Protein AF-A0A1E5PZV2-F1 (afdb_monomer_lite)

Foldseek 3Di:
DFFAALVLLVVLLVLLCPFPDPLSVVLSVVSVVSNPDHPGTDDDDPVSLVSSLVSLQVSLVVDPDPVSSVVSNVSSVVSVVRVVVVD

Sequence (87 aa):
MVQIPADWLVRVFLALRRGASGGAQAVAEELRPFTEKPGQRVPVPRPTVLR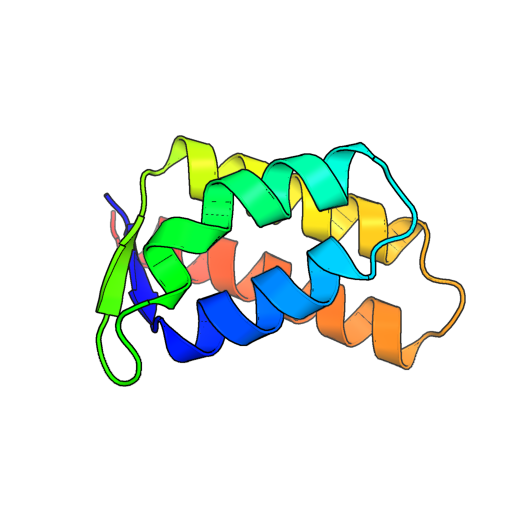TELALRREAELARVQSRRAELSDHAEFLVRQRLSGQ

Secondary structure (DSSP, 8-state):
-EEEEHHHHHHHHHHHHT-SSHHHHHHHHHHGGGGSSTTSEEEE-HHHHHHHHHHHHHHHHH--SHHHHHHHHHHHHHHHHHHHHT-

pLDDT: mean 90.86, std 6.45, range [52.81, 95.44]

Radius of gyration: 11.91 Å; chains: 1; bounding box: 27×23×32 Å

Structure (mmCIF, N/CA/C/O backbone):
data_AF-A0A1E5PZV2-F1
#
_entry.id   AF-A0A1E5PZV2-F1
#
loop_
_atom_site.group_PDB
_atom_site.id
_atom_site.type_symbol
_atom_site.label_atom_id
_atom_site.label_alt_id
_atom_site.label_comp_id
_atom_site.label_asym_id
_atom_site.label_entity_id
_atom_site.label_seq_id
_atom_site.pdbx_PDB_ins_code
_atom_site.Cartn_x
_atom_site.Cartn_y
_atom_site.Cartn_z
_atom_site.occupancy
_atom_site.B_iso_or_equiv
_atom_site.auth_seq_id
_atom_site.auth_comp_id
_atom_site.auth_asym_id
_atom_site.auth_atom_id
_atom_site.pdbx_PDB_model_num
ATOM 1 N N . MET A 1 1 ? -8.061 -3.527 13.928 1.00 88.38 1 MET A N 1
ATOM 2 C CA . MET A 1 1 ? -7.560 -2.434 13.058 1.00 88.38 1 MET A CA 1
ATOM 3 C C . MET A 1 1 ? -6.065 -2.256 13.299 1.00 88.38 1 MET A C 1
ATOM 5 O O . MET A 1 1 ? -5.609 -2.671 14.356 1.00 88.38 1 MET A O 1
ATOM 9 N N . VAL A 1 2 ? -5.312 -1.691 12.353 1.00 90.94 2 VAL A N 1
ATOM 10 C CA . VAL A 1 2 ? -3.882 -1.350 12.505 1.00 90.94 2 VAL A CA 1
ATOM 11 C C . VAL A 1 2 ? -3.734 0.163 12.380 1.00 90.94 2 VAL A C 1
ATOM 13 O O . VAL A 1 2 ? -4.278 0.745 11.448 1.00 90.94 2 VAL A O 1
ATOM 16 N N . GLN A 1 3 ? -3.033 0.802 13.317 1.00 93.12 3 GLN A N 1
ATOM 17 C CA . GLN A 1 3 ? -2.845 2.255 13.320 1.00 93.12 3 GLN A CA 1
ATOM 18 C C . GLN A 1 3 ? -1.644 2.640 12.458 1.00 93.12 3 GLN A C 1
ATOM 20 O O . GLN A 1 3 ? -0.498 2.469 12.883 1.00 93.12 3 GLN A O 1
ATOM 25 N N . ILE A 1 4 ? -1.894 3.192 11.272 1.00 91.75 4 ILE A N 1
ATOM 26 C CA . ILE A 1 4 ? -0.849 3.522 10.295 1.00 91.75 4 ILE A CA 1
ATOM 27 C C . ILE A 1 4 ? -0.811 5.039 10.065 1.00 91.75 4 ILE A C 1
ATOM 29 O O . ILE A 1 4 ? -1.874 5.642 9.934 1.00 91.75 4 ILE A O 1
ATOM 33 N N . PRO A 1 5 ? 0.373 5.681 10.014 1.00 93.06 5 PRO A N 1
ATOM 34 C CA . PRO A 1 5 ? 0.476 7.094 9.651 1.00 93.06 5 PRO A CA 1
ATOM 35 C C . PRO A 1 5 ? -0.097 7.367 8.252 1.00 93.06 5 PRO A C 1
ATOM 37 O O . PRO A 1 5 ? 0.304 6.720 7.282 1.00 93.06 5 PRO A O 1
ATOM 40 N N . ALA A 1 6 ? -0.994 8.344 8.131 1.00 92.44 6 ALA A N 1
ATOM 41 C CA . ALA A 1 6 ? -1.619 8.703 6.859 1.00 92.44 6 ALA A CA 1
ATOM 42 C C . ALA A 1 6 ? -0.595 9.185 5.822 1.00 92.44 6 ALA A C 1
ATOM 44 O O . ALA A 1 6 ? -0.674 8.794 4.663 1.00 92.44 6 ALA A O 1
ATOM 45 N N . ASP A 1 7 ? 0.426 9.944 6.232 1.00 91.81 7 ASP A N 1
ATOM 46 C CA . ASP A 1 7 ? 1.499 10.399 5.333 1.00 91.81 7 ASP A CA 1
ATOM 47 C C . ASP A 1 7 ? 2.278 9.235 4.713 1.00 91.81 7 ASP A C 1
ATOM 49 O O . ASP A 1 7 ? 2.720 9.294 3.564 1.00 91.81 7 ASP A O 1
ATOM 53 N N . TRP A 1 8 ? 2.429 8.145 5.466 1.00 92.94 8 TRP A N 1
ATOM 54 C CA . TRP A 1 8 ? 3.032 6.923 4.955 1.00 92.94 8 TRP A CA 1
ATOM 55 C C . TRP A 1 8 ? 2.091 6.226 3.960 1.00 92.94 8 TRP A C 1
ATOM 57 O O . TRP A 1 8 ? 2.528 5.803 2.888 1.00 92.94 8 TRP A O 1
ATOM 67 N N . LEU A 1 9 ? 0.786 6.190 4.252 1.00 94.00 9 LEU A N 1
ATOM 68 C CA . LEU A 1 9 ? -0.224 5.651 3.333 1.00 94.00 9 LEU A CA 1
ATOM 69 C C . LEU A 1 9 ? -0.304 6.443 2.026 1.00 94.00 9 LEU A C 1
ATOM 71 O O . LEU A 1 9 ? -0.471 5.832 0.977 1.00 94.00 9 LEU A O 1
ATOM 75 N N . VAL A 1 10 ? -0.119 7.766 2.054 1.00 94.19 10 VAL A N 1
ATOM 76 C CA . VAL A 1 10 ? -0.033 8.602 0.844 1.00 94.19 10 VAL A CA 1
ATOM 77 C C . VAL A 1 10 ? 1.121 8.143 -0.050 1.00 94.19 10 VAL A C 1
ATOM 79 O O . VAL A 1 10 ? 0.944 7.988 -1.259 1.00 94.19 10 VAL A O 1
ATOM 82 N N . ARG A 1 11 ? 2.303 7.884 0.526 1.00 93.31 11 ARG A N 1
ATOM 83 C CA . ARG A 1 11 ? 3.473 7.409 -0.236 1.00 93.31 11 ARG A CA 1
ATOM 84 C C . ARG A 1 11 ? 3.194 6.063 -0.894 1.00 93.31 11 ARG A C 1
ATOM 86 O O . ARG A 1 11 ? 3.464 5.899 -2.083 1.00 93.31 11 ARG A O 1
ATOM 93 N N . VAL A 1 12 ? 2.597 5.132 -0.153 1.00 94.31 12 VAL A N 1
ATOM 94 C CA . VAL A 1 12 ? 2.236 3.807 -0.673 1.00 94.31 12 VAL A CA 1
ATOM 95 C C . VAL A 1 12 ? 1.137 3.873 -1.723 1.00 94.31 12 VAL A C 1
ATOM 97 O O . VAL A 1 12 ? 1.265 3.242 -2.769 1.00 94.31 12 VAL A O 1
ATOM 100 N N . PHE A 1 13 ? 0.103 4.683 -1.501 1.00 94.94 13 PHE A N 1
ATOM 101 C CA . PHE A 1 13 ? -0.935 4.956 -2.490 1.00 94.94 13 PHE A CA 1
ATOM 102 C C . PHE A 1 13 ? -0.323 5.440 -3.806 1.00 94.94 13 PHE A C 1
ATOM 104 O O . PHE A 1 13 ? -0.590 4.869 -4.860 1.00 94.94 13 PHE A O 1
ATOM 111 N N . LEU A 1 14 ? 0.556 6.446 -3.755 1.00 93.69 14 LEU A N 1
ATOM 112 C CA . LEU A 1 14 ? 1.221 6.966 -4.948 1.00 93.69 14 LEU A CA 1
ATOM 113 C C . LEU A 1 14 ? 2.132 5.922 -5.603 1.00 93.69 14 LEU A C 1
ATOM 115 O O . LEU A 1 14 ? 2.195 5.857 -6.833 1.00 93.69 14 LEU A O 1
ATOM 119 N N . ALA A 1 15 ? 2.822 5.105 -4.805 1.00 92.88 15 ALA A N 1
ATOM 120 C CA . ALA A 1 15 ? 3.680 4.045 -5.310 1.00 92.88 15 ALA A CA 1
ATOM 121 C C . ALA A 1 15 ? 2.875 2.972 -6.059 1.00 92.88 15 ALA A C 1
ATOM 123 O O . ALA A 1 15 ? 3.251 2.631 -7.179 1.00 92.88 15 ALA A O 1
ATOM 124 N N . LEU A 1 16 ? 1.765 2.501 -5.488 1.00 93.94 16 LEU A N 1
ATOM 125 C CA . LEU A 1 16 ? 0.903 1.473 -6.074 1.00 93.94 16 LEU A CA 1
ATOM 126 C C . LEU A 1 16 ? 0.065 1.998 -7.244 1.00 93.94 16 LEU A C 1
ATOM 128 O O . LEU A 1 16 ? -0.095 1.301 -8.242 1.00 93.94 16 LEU A O 1
ATOM 132 N N . ARG A 1 17 ? -0.400 3.253 -7.185 1.00 93.06 17 ARG A N 1
ATOM 133 C CA . ARG A 1 17 ? -1.138 3.887 -8.291 1.00 93.06 17 ARG A CA 1
ATOM 134 C C . ARG A 1 17 ? -0.284 4.029 -9.551 1.00 93.06 17 ARG A C 1
ATOM 136 O O . ARG A 1 17 ? -0.802 3.957 -10.658 1.00 93.06 17 ARG A O 1
ATOM 143 N N . ARG A 1 18 ? 1.026 4.238 -9.381 1.00 88.75 18 ARG A N 1
ATOM 144 C CA . ARG A 1 18 ? 2.024 4.252 -10.469 1.00 88.75 18 ARG A CA 1
ATOM 145 C C . ARG A 1 18 ? 2.577 2.858 -10.789 1.00 88.75 18 ARG A C 1
ATOM 147 O O . ARG A 1 18 ? 3.507 2.752 -11.585 1.00 88.75 18 ARG A O 1
ATOM 154 N N . GLY A 1 19 ? 2.065 1.824 -10.126 1.00 84.31 19 GLY A N 1
ATOM 155 C CA . GLY A 1 19 ? 2.474 0.445 -10.322 1.00 84.31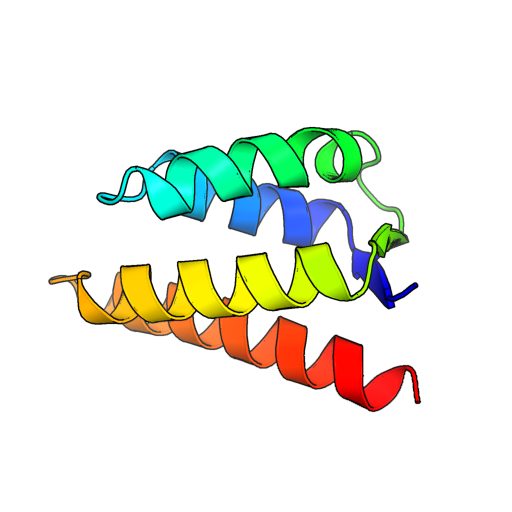 19 GLY A CA 1
ATOM 156 C C . GLY A 1 19 ? 2.106 -0.086 -11.705 1.00 84.31 19 GLY A C 1
ATOM 157 O O . GLY A 1 19 ? 1.230 0.448 -12.389 1.00 84.31 19 GLY A O 1
ATOM 158 N N . ALA A 1 20 ? 2.801 -1.142 -12.114 1.00 80.56 20 ALA A N 1
ATOM 159 C CA . ALA A 1 20 ? 2.645 -1.767 -13.422 1.00 80.56 20 ALA A CA 1
ATOM 160 C C . ALA A 1 20 ? 1.477 -2.765 -13.469 1.00 80.56 20 ALA A C 1
ATOM 162 O O . ALA A 1 20 ? 0.969 -3.052 -14.553 1.00 80.56 20 ALA A O 1
ATOM 163 N N . SER A 1 21 ? 1.043 -3.309 -12.325 1.00 88.25 21 SER A N 1
ATOM 164 C CA . SER A 1 21 ? -0.057 -4.275 -12.272 1.00 88.25 21 SER A CA 1
ATOM 165 C C . SER A 1 21 ? -1.414 -3.636 -11.959 1.00 88.25 21 SER A C 1
ATOM 167 O O . SER A 1 21 ? -1.545 -2.771 -11.092 1.00 88.25 21 SER A O 1
ATOM 169 N N . GLY A 1 22 ? -2.474 -4.146 -12.599 1.00 86.06 22 GLY A N 1
ATOM 170 C CA . GLY A 1 22 ? -3.854 -3.758 -12.273 1.00 86.06 22 GLY A CA 1
ATOM 171 C C . GLY A 1 22 ? -4.247 -4.095 -10.826 1.00 86.06 22 GLY A C 1
ATOM 172 O O . GLY A 1 22 ? -5.053 -3.395 -10.221 1.00 86.06 22 GLY A O 1
ATOM 173 N N . GLY A 1 23 ? -3.618 -5.117 -10.232 1.00 89.25 23 GLY A N 1
ATOM 174 C CA . GLY A 1 23 ? -3.783 -5.441 -8.813 1.00 89.25 23 GLY A CA 1
ATOM 175 C C . GLY A 1 23 ? -3.248 -4.346 -7.886 1.00 89.25 23 GLY A C 1
ATOM 176 O O . GLY A 1 23 ? -3.906 -4.009 -6.906 1.00 89.25 23 GLY A O 1
ATOM 177 N N . ALA A 1 24 ? -2.101 -3.741 -8.212 1.00 91.50 24 ALA A N 1
ATOM 178 C CA . ALA A 1 24 ? -1.565 -2.614 -7.450 1.00 91.50 24 ALA A CA 1
ATOM 179 C C . ALA A 1 24 ? -2.486 -1.389 -7.521 1.00 91.50 24 ALA A C 1
ATOM 181 O O . ALA A 1 24 ? -2.753 -0.761 -6.498 1.00 91.50 24 ALA A O 1
ATOM 182 N N . GLN A 1 25 ? -3.034 -1.092 -8.700 1.00 93.81 25 GLN A N 1
ATOM 183 C CA . GLN A 1 25 ? -3.961 0.027 -8.886 1.00 93.81 25 GLN A CA 1
ATOM 184 C C . GLN A 1 25 ? -5.269 -0.167 -8.106 1.00 93.81 25 GLN A C 1
ATOM 186 O O . GLN A 1 25 ? -5.719 0.761 -7.440 1.00 93.81 25 GLN A O 1
ATOM 191 N N . ALA A 1 26 ? -5.843 -1.374 -8.115 1.00 94.69 26 ALA A N 1
ATOM 192 C CA . ALA A 1 26 ? -7.042 -1.681 -7.333 1.00 94.69 26 ALA A CA 1
ATOM 193 C C . ALA A 1 26 ? -6.810 -1.479 -5.826 1.00 94.69 26 ALA A C 1
ATOM 195 O O . ALA A 1 26 ? -7.615 -0.846 -5.145 1.00 94.69 26 ALA A O 1
ATOM 196 N N . VAL A 1 27 ? -5.669 -1.950 -5.317 1.00 95.38 27 VAL A N 1
ATOM 197 C CA . VAL A 1 27 ? -5.301 -1.763 -3.909 1.00 95.38 27 VAL A CA 1
ATOM 198 C C . VAL A 1 27 ? -5.013 -0.293 -3.586 1.00 95.38 27 VAL A C 1
ATOM 200 O O . VAL A 1 27 ? -5.323 0.163 -2.486 1.00 95.38 27 VAL A O 1
ATOM 203 N N . ALA A 1 28 ? -4.473 0.483 -4.529 1.00 95.12 28 ALA A N 1
ATOM 204 C CA . ALA A 1 28 ? -4.323 1.924 -4.353 1.00 95.12 28 ALA A CA 1
ATOM 205 C C . ALA A 1 28 ? -5.687 2.609 -4.149 1.00 95.12 28 ALA A C 1
ATOM 207 O O . ALA A 1 28 ? -5.828 3.422 -3.237 1.00 95.12 28 ALA A O 1
ATOM 208 N N . GLU A 1 29 ? -6.712 2.243 -4.921 1.00 94.56 29 GLU A N 1
ATOM 209 C CA . GLU A 1 29 ? -8.063 2.781 -4.715 1.00 94.56 29 GLU A CA 1
ATOM 210 C C . GLU A 1 29 ? -8.672 2.338 -3.375 1.00 94.56 29 GLU A C 1
ATOM 212 O O . GLU A 1 29 ? -9.298 3.153 -2.699 1.00 94.56 29 GLU A O 1
ATOM 217 N N . GLU A 1 30 ? -8.418 1.104 -2.918 1.00 94.19 30 GLU A N 1
ATOM 218 C CA . GLU A 1 30 ? -8.805 0.678 -1.562 1.00 94.19 30 GLU A CA 1
ATOM 219 C C . GLU A 1 30 ? -8.133 1.523 -0.464 1.00 94.19 30 GLU A C 1
ATOM 221 O O . GLU A 1 30 ? -8.723 1.753 0.593 1.00 94.19 30 GLU A O 1
ATOM 226 N N . LEU A 1 31 ? -6.895 1.976 -0.691 1.00 92.88 31 LEU A N 1
ATOM 227 C CA . LEU A 1 31 ? -6.137 2.779 0.269 1.00 92.88 31 LEU A CA 1
ATOM 228 C C . LEU A 1 31 ? -6.529 4.255 0.291 1.00 92.88 31 LEU A C 1
ATOM 230 O O . LEU A 1 31 ? -6.312 4.920 1.306 1.00 92.88 31 LEU A O 1
ATOM 234 N N . ARG A 1 32 ? -7.096 4.769 -0.803 1.00 92.88 32 ARG A N 1
ATOM 235 C CA . ARG A 1 32 ? -7.383 6.193 -1.001 1.00 92.88 32 ARG A CA 1
ATOM 236 C C . ARG A 1 32 ? -8.089 6.865 0.192 1.00 92.88 32 ARG A C 1
ATOM 238 O O . ARG A 1 32 ? -7.579 7.903 0.618 1.00 92.88 32 ARG A O 1
ATOM 245 N N . PRO A 1 33 ? -9.146 6.302 0.812 1.00 92.56 33 PRO A N 1
ATOM 246 C CA . PRO A 1 33 ? -9.836 6.958 1.933 1.00 92.56 33 PRO A CA 1
ATOM 247 C C . PRO A 1 33 ? -8.956 7.156 3.176 1.00 92.56 33 PRO A C 1
ATOM 249 O O . PRO A 1 33 ? -9.171 8.048 3.992 1.00 92.56 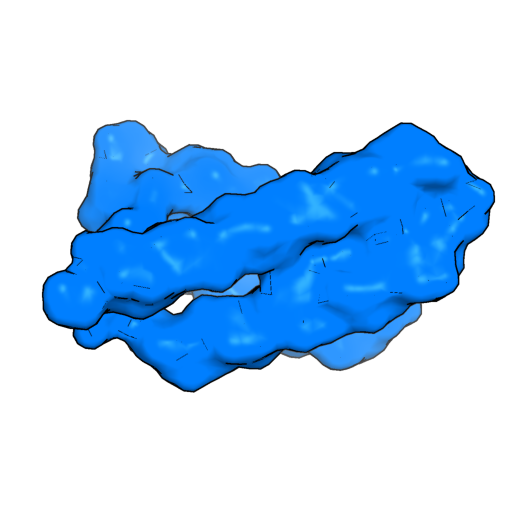33 PRO A O 1
ATOM 252 N N . PHE A 1 34 ? -7.925 6.325 3.341 1.00 91.31 34 PHE A N 1
ATOM 253 C CA . PHE A 1 34 ? -7.016 6.391 4.486 1.00 91.31 34 PHE A CA 1
ATOM 254 C C . PHE A 1 34 ? -5.894 7.422 4.293 1.00 91.31 34 PHE A C 1
ATOM 256 O O . PHE A 1 34 ? -5.117 7.673 5.213 1.00 91.31 34 PHE A O 1
ATOM 263 N N . THR A 1 35 ? -5.812 8.037 3.111 1.00 90.56 35 THR A N 1
ATOM 264 C CA . THR A 1 35 ? -4.808 9.060 2.785 1.00 90.56 35 THR A CA 1
ATOM 265 C C . THR A 1 35 ? -5.276 10.491 3.073 1.00 90.56 35 THR A C 1
ATOM 267 O O . THR A 1 35 ? -4.471 11.416 3.056 1.00 90.56 35 THR A O 1
ATOM 270 N N . GLU A 1 36 ? -6.559 10.682 3.396 1.00 86.06 36 GLU A N 1
ATOM 271 C CA . GLU A 1 36 ? -7.215 11.998 3.478 1.00 86.06 36 GLU A CA 1
ATOM 272 C C . GLU A 1 36 ? -6.989 12.749 4.807 1.00 86.06 36 GLU A C 1
ATOM 274 O O . GLU A 1 36 ? -7.453 13.876 4.966 1.00 86.06 36 GLU A O 1
ATOM 279 N N . LYS A 1 37 ? -6.280 12.153 5.778 1.00 82.25 37 LYS A N 1
ATOM 280 C CA . LYS A 1 37 ? -6.022 12.749 7.108 1.00 82.25 37 LYS A CA 1
ATOM 281 C C . LYS A 1 37 ? -4.521 12.920 7.389 1.00 82.25 37 LYS A C 1
ATOM 283 O O . LYS A 1 37 ? -3.993 12.204 8.243 1.00 82.25 37 LYS A O 1
ATOM 288 N N . PRO A 1 38 ? -3.821 13.830 6.685 1.00 76.69 38 PRO A N 1
ATOM 289 C CA . PRO A 1 38 ? -2.381 14.035 6.859 1.00 76.69 38 PRO A CA 1
ATOM 290 C C . PRO A 1 38 ? -2.020 14.368 8.317 1.00 76.69 38 PRO A C 1
ATOM 292 O O . PRO A 1 38 ? -2.798 15.005 9.031 1.00 76.69 38 PRO A O 1
ATOM 295 N N . GLY A 1 39 ? -0.857 13.903 8.782 1.00 82.38 39 GLY A N 1
ATOM 296 C CA . GLY A 1 39 ? -0.359 14.111 10.147 1.00 82.38 39 GLY A CA 1
ATOM 297 C C . GLY A 1 39 ? -0.981 13.219 11.229 1.00 82.38 39 GLY A C 1
ATOM 298 O O . GLY A 1 39 ? -0.552 13.277 12.381 1.00 82.38 39 GLY A O 1
ATOM 299 N N . GLN A 1 40 ? -1.968 12.379 10.899 1.00 89.94 40 GLN A N 1
ATOM 300 C CA . GLN A 1 40 ? -2.629 11.490 11.862 1.00 89.94 40 GLN A CA 1
ATOM 301 C C . GLN A 1 40 ? -2.334 10.016 11.586 1.00 89.94 40 GLN A C 1
ATOM 303 O O . GLN A 1 40 ? -2.047 9.605 10.461 1.00 89.94 40 GLN A O 1
ATOM 308 N N . ARG A 1 41 ? -2.441 9.187 12.629 1.00 91.69 41 ARG A N 1
ATOM 309 C CA . ARG A 1 41 ? -2.531 7.734 12.460 1.00 91.69 41 ARG A CA 1
ATOM 310 C C . ARG A 1 41 ? -3.990 7.372 12.233 1.00 91.69 41 ARG A C 1
ATOM 312 O O . ARG A 1 41 ? -4.854 7.794 12.996 1.00 91.69 41 ARG A O 1
ATOM 319 N N . VAL A 1 42 ? -4.251 6.604 11.185 1.00 92.88 42 VAL A N 1
ATOM 320 C CA . VAL A 1 42 ? -5.598 6.176 10.817 1.00 92.88 42 VAL A CA 1
ATOM 321 C C . VAL A 1 42 ? -5.761 4.671 11.043 1.00 92.88 42 VAL A C 1
ATOM 323 O O . VAL A 1 42 ? -4.822 3.901 10.807 1.00 92.88 42 VAL A O 1
ATOM 326 N N . PRO A 1 43 ? -6.945 4.223 11.495 1.00 93.62 43 PRO A N 1
ATOM 327 C CA . PRO A 1 43 ? -7.238 2.808 11.635 1.00 93.62 43 PRO A CA 1
ATOM 328 C C . PRO A 1 43 ? -7.470 2.183 10.257 1.00 93.62 43 PRO A C 1
ATOM 330 O O . PRO A 1 43 ? -8.485 2.434 9.613 1.00 93.62 43 PRO A O 1
ATOM 333 N N . VAL A 1 44 ? -6.553 1.319 9.831 1.00 92.62 44 VAL A N 1
ATOM 334 C CA . VAL A 1 44 ? -6.682 0.554 8.586 1.00 92.62 44 VAL A CA 1
ATOM 335 C C . VAL A 1 44 ? -7.140 -0.878 8.901 1.00 92.62 44 VAL A C 1
ATOM 337 O O . VAL A 1 44 ? -6.616 -1.510 9.834 1.00 92.62 44 VAL A O 1
ATOM 340 N N . PRO A 1 45 ? -8.108 -1.442 8.156 1.00 94.31 45 PRO A N 1
ATOM 341 C CA . PRO A 1 45 ? -8.489 -2.842 8.296 1.00 94.31 45 PRO A CA 1
ATOM 342 C C . PRO A 1 45 ? -7.308 -3.784 8.039 1.00 94.31 45 PRO A C 1
ATOM 344 O O . PRO A 1 45 ? -6.578 -3.637 7.060 1.00 94.31 45 PRO A O 1
ATOM 347 N N . ARG A 1 46 ? -7.143 -4.807 8.891 1.00 92.12 46 ARG A N 1
ATOM 348 C CA . ARG A 1 46 ? -6.086 -5.827 8.726 1.00 92.12 46 ARG A CA 1
ATOM 349 C C . ARG A 1 46 ? -6.100 -6.483 7.328 1.00 92.12 46 ARG A C 1
ATOM 351 O O . ARG A 1 46 ? -5.015 -6.652 6.776 1.00 92.12 46 ARG A O 1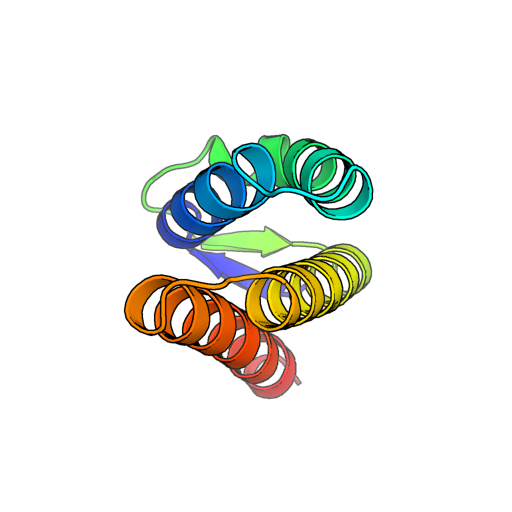
ATOM 358 N N . PRO A 1 47 ? -7.262 -6.801 6.717 1.00 93.75 47 PRO A N 1
ATOM 359 C CA . PRO A 1 47 ? -7.299 -7.332 5.352 1.00 93.75 47 PRO A CA 1
ATOM 360 C C . PRO A 1 47 ? -6.745 -6.362 4.301 1.00 93.75 47 PRO A C 1
ATOM 362 O O . PRO A 1 47 ? -6.010 -6.785 3.414 1.00 93.75 47 PRO A O 1
ATOM 365 N N . THR A 1 48 ? -7.041 -5.064 4.420 1.00 93.88 48 THR A N 1
ATOM 366 C CA . THR A 1 48 ? -6.510 -4.024 3.524 1.00 93.88 48 THR A CA 1
ATOM 367 C C . THR A 1 48 ? -4.993 -3.912 3.659 1.00 93.88 48 THR A C 1
ATOM 369 O O . THR A 1 48 ? -4.289 -3.850 2.655 1.00 93.88 48 THR A O 1
ATOM 372 N N . VAL A 1 49 ? -4.470 -3.978 4.889 1.00 94.06 49 VAL A N 1
ATOM 373 C CA . VAL A 1 49 ? -3.019 -4.010 5.146 1.00 94.06 49 VAL A CA 1
ATOM 374 C C . VAL A 1 49 ? -2.359 -5.217 4.476 1.00 94.06 49 VAL A C 1
ATOM 376 O O . VAL A 1 49 ? -1.336 -5.060 3.818 1.00 94.06 49 VAL A O 1
ATOM 379 N N . LEU A 1 50 ? -2.957 -6.406 4.589 1.00 94.38 50 LEU A N 1
ATOM 380 C CA . LEU A 1 50 ? -2.452 -7.626 3.948 1.00 94.38 50 LEU A CA 1
ATOM 381 C C . LEU A 1 50 ? -2.444 -7.528 2.419 1.00 94.38 50 LEU A C 1
ATOM 383 O O . LEU A 1 50 ? -1.442 -7.855 1.789 1.00 94.38 50 LEU A O 1
ATOM 387 N N . ARG A 1 51 ? -3.539 -7.055 1.813 1.00 95.31 51 ARG A N 1
ATOM 388 C CA . ARG A 1 51 ? -3.601 -6.849 0.356 1.00 95.31 51 ARG A CA 1
ATOM 389 C C . ARG A 1 51 ? -2.567 -5.831 -0.116 1.00 95.31 51 ARG A C 1
ATOM 391 O O . ARG A 1 51 ? -1.920 -6.053 -1.134 1.00 95.31 51 ARG A O 1
ATOM 398 N N . THR A 1 52 ? -2.360 -4.770 0.661 1.00 95.38 52 THR A N 1
ATOM 399 C CA . THR A 1 52 ? -1.320 -3.763 0.408 1.00 95.38 52 THR A CA 1
ATOM 400 C C . THR A 1 52 ? 0.078 -4.360 0.462 1.00 95.38 52 THR A C 1
ATOM 402 O O . THR A 1 52 ? 0.868 -4.132 -0.450 1.00 95.38 52 THR A O 1
ATOM 405 N N . GLU A 1 53 ? 0.376 -5.163 1.483 1.00 95.44 53 GLU A N 1
ATOM 406 C CA . GLU A 1 53 ? 1.655 -5.865 1.604 1.00 95.44 53 GLU A CA 1
ATOM 407 C C . GLU A 1 53 ? 1.926 -6.741 0.369 1.00 95.44 53 GLU A C 1
ATOM 409 O O . GLU A 1 53 ? 2.994 -6.652 -0.237 1.00 95.44 53 GLU A O 1
ATOM 414 N N . LEU A 1 54 ? 0.947 -7.553 -0.038 1.00 95.25 54 LEU A N 1
ATOM 415 C CA . LEU A 1 54 ? 1.073 -8.443 -1.195 1.00 95.25 54 LEU A CA 1
ATOM 416 C C . LEU A 1 54 ? 1.248 -7.670 -2.507 1.00 95.25 54 LEU A C 1
ATOM 418 O O . LEU A 1 54 ? 2.079 -8.047 -3.333 1.00 95.25 54 LEU A O 1
ATOM 422 N N . ALA A 1 55 ? 0.500 -6.580 -2.692 1.00 95.44 55 ALA A N 1
ATOM 423 C CA . ALA A 1 55 ? 0.629 -5.726 -3.867 1.00 95.44 55 ALA A CA 1
ATOM 424 C C . ALA A 1 55 ? 2.021 -5.083 -3.948 1.00 95.44 55 ALA A C 1
ATOM 426 O O . ALA A 1 55 ? 2.641 -5.107 -5.008 1.00 95.44 55 ALA A O 1
ATOM 427 N N . LEU A 1 56 ? 2.547 -4.576 -2.828 1.00 95.19 56 LEU A N 1
ATOM 428 C CA . LEU A 1 56 ? 3.888 -3.990 -2.762 1.00 95.19 56 LEU A CA 1
ATOM 429 C C . LEU A 1 56 ? 4.983 -5.007 -3.100 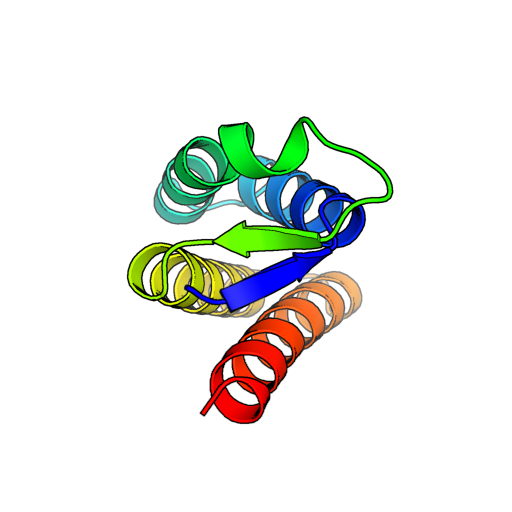1.00 95.19 56 LEU A C 1
ATOM 431 O O . LEU A 1 56 ? 5.862 -4.701 -3.903 1.00 95.19 56 LEU A O 1
ATOM 435 N N . ARG A 1 57 ? 4.909 -6.225 -2.547 1.00 94.88 57 ARG A N 1
ATOM 436 C CA . ARG A 1 57 ? 5.862 -7.305 -2.859 1.00 94.88 57 ARG A CA 1
ATOM 437 C C . ARG A 1 57 ? 5.835 -7.667 -4.342 1.00 94.88 57 ARG A C 1
ATOM 439 O O . ARG A 1 57 ? 6.884 -7.736 -4.973 1.00 94.88 57 ARG A O 1
ATOM 446 N N . ARG A 1 58 ? 4.639 -7.816 -4.917 1.00 94.56 58 ARG A N 1
ATOM 447 C CA . ARG A 1 58 ? 4.478 -8.120 -6.344 1.00 94.56 58 ARG A CA 1
ATOM 448 C C . ARG A 1 58 ? 5.027 -7.007 -7.236 1.00 94.56 58 ARG A C 1
ATOM 450 O O . ARG A 1 58 ? 5.699 -7.283 -8.224 1.00 94.56 58 ARG A O 1
ATOM 457 N N . GLU A 1 59 ? 4.790 -5.745 -6.890 1.00 93.62 59 GLU A N 1
ATOM 458 C CA . GLU A 1 59 ? 5.378 -4.614 -7.618 1.00 93.62 59 GLU A CA 1
ATOM 459 C C . GLU A 1 59 ? 6.907 -4.567 -7.471 1.00 93.62 59 GLU A C 1
ATOM 461 O O . GLU A 1 59 ? 7.600 -4.228 -8.428 1.00 93.62 59 GLU A O 1
ATOM 466 N N . ALA A 1 60 ? 7.455 -4.945 -6.312 1.00 93.50 60 ALA A N 1
ATOM 467 C CA . ALA A 1 60 ? 8.900 -5.027 -6.097 1.00 93.50 60 ALA A CA 1
ATOM 468 C C . ALA A 1 60 ? 9.551 -6.118 -6.970 1.00 93.50 60 ALA A C 1
ATOM 470 O O . ALA A 1 60 ? 10.625 -5.899 -7.541 1.00 93.50 60 ALA A O 1
ATOM 471 N N . GLU A 1 61 ? 8.889 -7.268 -7.121 1.00 92.88 61 GLU A N 1
ATOM 472 C CA . GLU A 1 61 ? 9.308 -8.352 -8.021 1.00 92.88 61 GLU A CA 1
ATOM 473 C C . GLU A 1 61 ? 9.324 -7.898 -9.488 1.00 92.88 61 GLU A C 1
ATOM 475 O O . GLU A 1 61 ? 10.273 -8.182 -10.220 1.00 92.88 61 GLU A O 1
ATOM 480 N N . LEU A 1 62 ? 8.305 -7.139 -9.906 1.00 91.25 62 LEU A N 1
ATOM 481 C CA . LEU A 1 62 ? 8.188 -6.605 -11.267 1.00 91.25 62 LEU A CA 1
ATOM 482 C C . LEU A 1 62 ? 9.119 -5.409 -11.532 1.00 91.25 62 LEU A C 1
ATOM 484 O O . LEU A 1 62 ? 9.437 -5.109 -12.688 1.00 91.25 62 LEU A O 1
ATOM 488 N N . ALA A 1 63 ? 9.572 -4.715 -10.486 1.00 91.12 63 ALA A N 1
ATOM 489 C CA . ALA A 1 63 ? 10.440 -3.556 -10.615 1.00 91.12 63 ALA A CA 1
ATOM 490 C C . ALA A 1 63 ? 11.810 -3.948 -11.194 1.00 91.12 63 ALA A C 1
ATOM 492 O O . ALA A 1 63 ? 12.562 -4.745 -10.624 1.00 91.12 63 ALA A O 1
ATOM 493 N N . ARG A 1 64 ? 12.158 -3.325 -12.327 1.00 90.12 64 ARG A N 1
ATOM 494 C CA . ARG A 1 64 ? 13.468 -3.474 -12.987 1.00 90.12 64 ARG A CA 1
ATOM 495 C C . ARG A 1 64 ? 14.554 -2.597 -12.365 1.00 90.12 64 ARG A C 1
ATOM 497 O O . ARG A 1 64 ? 15.731 -2.919 -12.460 1.00 90.12 64 ARG A O 1
ATOM 504 N N . VAL A 1 65 ? 14.160 -1.489 -11.738 1.00 92.69 65 VAL A N 1
ATOM 505 C CA . VAL A 1 65 ? 15.079 -0.542 -11.099 1.00 92.69 65 VAL A CA 1
ATOM 506 C C . VAL A 1 65 ? 15.307 -0.966 -9.649 1.00 92.69 65 VAL A C 1
ATOM 508 O O . VAL A 1 65 ? 14.356 -1.059 -8.873 1.00 92.69 65 VAL A O 1
ATOM 511 N N . GLN A 1 66 ? 16.567 -1.195 -9.273 1.00 91.50 66 GLN A N 1
ATOM 512 C CA . GLN A 1 66 ? 16.929 -1.719 -7.951 1.00 91.50 66 GLN A CA 1
ATOM 513 C C . GLN A 1 66 ? 16.495 -0.797 -6.801 1.00 91.50 66 GLN A C 1
ATOM 515 O O . GLN A 1 66 ? 15.955 -1.282 -5.810 1.00 91.50 66 GLN A O 1
ATOM 520 N N . SER A 1 67 ? 16.654 0.522 -6.948 1.00 91.81 67 SER A N 1
ATOM 521 C CA . SER A 1 67 ? 16.212 1.499 -5.940 1.00 91.81 67 SER A CA 1
ATOM 522 C C . SER A 1 67 ? 14.698 1.465 -5.727 1.00 91.81 67 SER A C 1
ATOM 524 O O . SER A 1 67 ? 14.230 1.481 -4.592 1.00 91.81 67 SER A O 1
ATOM 526 N N . ARG A 1 68 ? 13.924 1.326 -6.808 1.00 90.56 68 ARG A N 1
ATOM 527 C CA . ARG A 1 68 ? 12.466 1.186 -6.735 1.00 90.56 68 ARG A CA 1
ATOM 528 C C . ARG A 1 68 ? 12.050 -0.120 -6.062 1.00 90.56 68 ARG A C 1
ATOM 530 O O . ARG A 1 68 ? 11.113 -0.117 -5.272 1.00 90.56 68 ARG A O 1
ATOM 537 N N . ARG A 1 69 ? 12.737 -1.227 -6.362 1.00 93.25 69 ARG A N 1
ATOM 538 C CA . ARG A 1 69 ? 12.507 -2.512 -5.688 1.00 93.25 69 ARG A CA 1
ATOM 539 C C . ARG A 1 69 ? 12.740 -2.391 -4.182 1.00 93.25 69 ARG A C 1
ATOM 541 O O . ARG A 1 69 ? 11.887 -2.831 -3.423 1.00 93.25 69 ARG A O 1
ATOM 548 N N . ALA A 1 70 ? 13.854 -1.785 -3.770 1.00 93.69 70 ALA A N 1
ATOM 549 C CA . ALA A 1 70 ? 14.173 -1.581 -2.358 1.00 93.69 70 ALA A CA 1
ATOM 550 C C . ALA A 1 70 ? 13.098 -0.740 -1.650 1.00 93.69 70 ALA A C 1
ATOM 552 O O . ALA A 1 70 ? 12.568 -1.170 -0.635 1.00 93.69 70 ALA A O 1
ATOM 553 N N . GLU A 1 71 ? 12.684 0.386 -2.243 1.00 93.69 71 GLU A N 1
ATOM 554 C CA . GLU A 1 71 ? 11.615 1.236 -1.695 1.00 93.69 71 GLU A CA 1
ATOM 555 C C . GLU A 1 71 ? 10.296 0.466 -1.479 1.00 93.69 71 GLU A C 1
ATOM 557 O O . GLU A 1 71 ? 9.648 0.592 -0.441 1.00 93.69 71 GLU A O 1
ATOM 562 N N . LEU A 1 72 ? 9.879 -0.342 -2.459 1.00 93.94 72 LEU A N 1
ATOM 563 C CA . LEU A 1 72 ? 8.646 -1.131 -2.367 1.00 93.94 72 LEU A CA 1
ATOM 564 C C . LEU A 1 72 ? 8.746 -2.238 -1.306 1.00 93.94 72 LEU A C 1
ATOM 566 O O . LEU A 1 72 ? 7.777 -2.471 -0.579 1.00 93.94 72 LEU A O 1
ATOM 570 N N . SER A 1 73 ? 9.909 -2.881 -1.189 1.00 93.62 73 SER A N 1
ATOM 571 C CA . SER A 1 73 ? 10.186 -3.871 -0.145 1.00 93.62 73 SER A CA 1
ATOM 572 C C . SER A 1 73 ? 10.166 -3.250 1.253 1.00 93.62 73 SER A C 1
ATOM 574 O O . SER A 1 73 ? 9.479 -3.777 2.126 1.00 93.62 73 SER A O 1
ATOM 576 N N . ASP A 1 74 ? 10.811 -2.097 1.447 1.00 94.69 74 ASP A N 1
ATOM 577 C CA . ASP A 1 74 ? 10.815 -1.367 2.722 1.00 94.69 74 ASP A CA 1
ATOM 578 C C . ASP A 1 74 ? 9.389 -1.003 3.155 1.00 94.69 74 ASP A C 1
ATOM 580 O O . ASP A 1 74 ? 9.010 -1.154 4.322 1.00 94.69 74 ASP A O 1
ATOM 584 N N . HIS A 1 75 ? 8.553 -0.566 2.205 1.00 94.19 75 HIS A N 1
ATOM 585 C CA . HIS A 1 75 ? 7.145 -0.307 2.484 1.00 94.19 75 HIS A CA 1
ATOM 586 C C . HIS A 1 75 ? 6.394 -1.583 2.907 1.00 94.19 75 HIS A C 1
ATOM 588 O O . HIS A 1 75 ? 5.594 -1.549 3.847 1.00 94.19 75 HIS A O 1
ATOM 594 N N . ALA A 1 76 ? 6.642 -2.720 2.253 1.00 93.25 76 ALA A N 1
ATOM 595 C CA . ALA A 1 76 ? 6.018 -3.986 2.630 1.00 93.25 76 ALA A CA 1
ATOM 596 C C . ALA A 1 76 ? 6.457 -4.438 4.035 1.00 93.25 76 ALA A C 1
ATOM 598 O O . ALA A 1 76 ? 5.621 -4.824 4.855 1.00 93.25 76 ALA A O 1
ATOM 599 N N . GLU A 1 77 ? 7.747 -4.330 4.355 1.00 93.94 77 GLU A N 1
ATOM 600 C CA . GLU A 1 77 ? 8.280 -4.660 5.679 1.00 93.94 77 GLU A CA 1
ATOM 601 C C . GLU A 1 77 ? 7.706 -3.769 6.780 1.00 93.94 77 GLU A C 1
ATOM 603 O O . GLU A 1 77 ? 7.377 -4.253 7.868 1.00 93.94 77 GLU A O 1
ATOM 608 N N . PHE A 1 78 ? 7.522 -2.477 6.504 1.00 93.00 78 PHE A N 1
ATOM 609 C CA . PHE A 1 78 ? 6.872 -1.575 7.446 1.00 93.00 78 PHE A CA 1
ATOM 610 C C . PHE A 1 78 ? 5.462 -2.062 7.817 1.00 93.00 78 PHE A C 1
ATOM 612 O O . PHE A 1 78 ? 5.116 -2.075 9.002 1.00 93.00 78 PHE A O 1
ATOM 619 N N . LEU A 1 79 ? 4.661 -2.525 6.849 1.00 90.12 79 LEU A N 1
ATOM 620 C CA . LEU A 1 79 ? 3.320 -3.065 7.118 1.00 90.12 79 LEU A CA 1
ATOM 621 C C . LEU A 1 79 ? 3.350 -4.329 7.969 1.00 90.12 79 LEU A C 1
ATOM 623 O O . LEU A 1 79 ? 2.509 -4.483 8.859 1.00 90.12 79 LEU A O 1
ATOM 627 N N . VAL A 1 80 ? 4.322 -5.212 7.730 1.00 91.00 80 VAL A N 1
ATOM 628 C CA . VAL A 1 80 ? 4.533 -6.405 8.560 1.00 91.00 80 VAL A CA 1
ATOM 629 C C . VAL A 1 80 ? 4.802 -5.989 10.003 1.00 91.00 80 VAL A C 1
ATOM 631 O O . VAL A 1 80 ? 4.122 -6.468 10.910 1.00 91.00 80 VAL A O 1
ATOM 634 N N . ARG A 1 81 ? 5.718 -5.037 10.221 1.00 90.19 81 ARG A N 1
ATOM 635 C CA . ARG A 1 81 ? 6.035 -4.530 11.564 1.00 90.19 81 ARG A CA 1
ATOM 636 C C . ARG A 1 81 ? 4.812 -3.915 12.239 1.00 90.19 81 ARG A C 1
ATOM 638 O O . ARG A 1 81 ? 4.493 -4.305 13.353 1.00 90.19 81 ARG A O 1
ATOM 645 N N . GLN A 1 82 ? 4.067 -3.037 11.562 1.00 88.12 82 GLN A N 1
ATOM 646 C CA . GLN A 1 82 ? 2.857 -2.428 12.140 1.00 88.12 82 GLN A CA 1
ATOM 647 C C . GLN A 1 82 ? 1.783 -3.467 12.497 1.00 88.12 82 GLN A C 1
ATOM 649 O O . GLN A 1 82 ? 1.102 -3.336 13.513 1.00 88.12 82 GLN A O 1
ATOM 654 N N . ARG A 1 83 ? 1.626 -4.513 11.678 1.00 86.19 83 ARG A N 1
ATOM 655 C CA . ARG A 1 83 ? 0.671 -5.599 11.932 1.00 86.19 83 ARG A CA 1
ATOM 656 C C . ARG A 1 83 ? 1.073 -6.461 13.132 1.00 86.19 83 ARG A C 1
ATOM 658 O O . ARG A 1 83 ? 0.182 -6.913 13.847 1.00 86.19 83 ARG A O 1
ATOM 665 N N . LEU A 1 84 ? 2.372 -6.682 13.339 1.00 83.12 84 LEU A N 1
ATOM 666 C CA . LEU A 1 84 ? 2.913 -7.458 14.460 1.00 83.12 84 LEU A CA 1
ATOM 667 C C . LEU A 1 84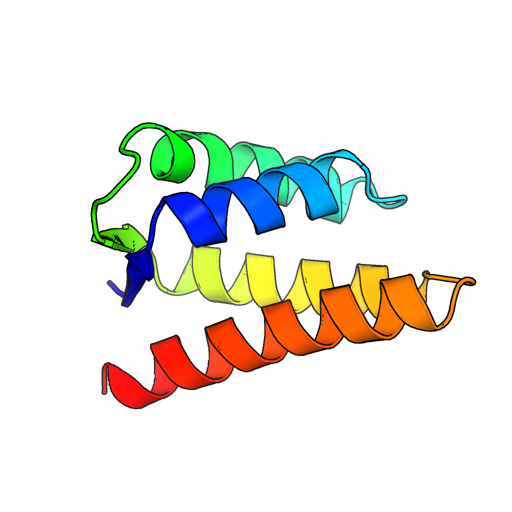 ? 2.974 -6.652 15.764 1.00 83.12 84 LEU A C 1
ATOM 669 O O . LEU A 1 84 ? 2.676 -7.199 16.815 1.00 83.12 84 LEU A O 1
ATOM 673 N N . SER A 1 85 ? 3.291 -5.355 15.708 1.00 77.06 85 SER A N 1
ATOM 674 C CA . SER A 1 85 ? 3.315 -4.470 16.885 1.00 77.06 85 SER A CA 1
ATOM 675 C C . SER A 1 85 ? 1.926 -4.144 17.445 1.00 77.06 85 SER A C 1
ATOM 677 O O . SER A 1 85 ? 1.826 -3.607 18.541 1.00 77.06 85 SER A O 1
ATOM 679 N N . GLY A 1 86 ? 0.860 -4.417 16.689 1.00 62.62 86 GLY A N 1
ATOM 680 C CA . GLY A 1 86 ? -0.531 -4.262 17.123 1.00 62.62 86 GLY A CA 1
ATOM 681 C C . GLY A 1 86 ? -1.199 -5.576 17.541 1.00 62.62 86 GLY A C 1
ATOM 682 O O . GLY A 1 86 ? -2.409 -5.715 17.309 1.00 62.62 86 GLY A O 1
ATOM 683 N N . GLN A 1 87 ? -0.419 -6.552 18.024 1.00 52.81 87 GLN A N 1
ATOM 684 C CA . GLN A 1 87 ? -0.900 -7.779 18.674 1.00 52.81 87 GLN A CA 1
ATOM 685 C C . GLN A 1 87 ? -0.975 -7.603 20.186 1.00 52.81 87 GLN A C 1
ATOM 687 O O . GLN A 1 87 ? -0.070 -6.946 20.741 1.00 52.81 87 GLN A O 1
#

Organism: NCBI:txid36818